Protein AF-A0A833VY28-F1 (afdb_monomer)

Organism: NCBI:txid544730

Secondary structure (DSSP, 8-state):
---THHHHHHHHHHHHHHHHHHH-GGGGGS-HHHHHHHHHTTTT-HHHHHHHHHHHHHHHHHTTTTT-----S--STHHHHHHHHHHSTT----EEE-S--HHHHHHHHHHGGGS-HHHHHHEEEPPGGGHHHHHHHH---TTTSBGGGTSSB----GGG-

Radius of gyration: 19.7 Å; Cα contacts (8 Å, |Δi|>4): 137; chains: 1; bounding box: 45×44×47 Å

Solvent-accessible surface area (backbone atoms only — not comparable to full-atom values): 9558 Å² total; per-residue (Å²): 138,86,58,76,67,61,62,56,49,51,54,52,40,53,53,33,46,58,56,40,38,75,76,39,67,73,50,71,80,55,57,70,69,58,52,40,26,35,20,55,70,42,77,64,33,53,66,63,12,36,53,42,47,55,51,33,54,53,44,56,71,61,27,48,86,72,73,53,72,73,93,53,101,46,101,49,82,65,26,64,54,51,44,39,57,58,70,42,34,83,65,81,72,73,43,82,43,65,82,67,54,73,68,56,59,58,52,42,69,70,55,48,81,80,52,54,69,73,61,51,74,25,53,43,79,44,53,76,93,48,40,45,62,56,50,51,70,77,39,85,52,45,66,76,32,44,47,94,58,71,26,66,23,77,88,71,58,76,96,79,106

Sequence (161 aa):
MGTVDGEAEWGLVAQMRTFVESQDPSAKETDNYTLRRFLRARYLDIEKGSSLFLKYLKWRKHEIPNGSKMNCPKESVLCVYCGFQNYYPERLGKVLLIHVPQIFMKAWKIVSPFLDKNTKEKLVFVEDKKLQEVLLEDIDESDQLPEIYGGKLPLVPIENA

pLDDT: mean 81.97, std 11.65, range [32.69, 95.5]

Mean predicted aligned error: 9.31 Å

Structure (mmCIF, N/CA/C/O backbone):
data_AF-A0A833VY28-F1
#
_entry.id   AF-A0A833VY28-F1
#
loop_
_atom_site.group_PDB
_atom_site.id
_atom_site.type_symbol
_atom_site.label_atom_id
_atom_site.label_alt_id
_atom_site.label_comp_id
_atom_site.label_asym_id
_atom_site.label_entity_id
_atom_site.label_seq_id
_atom_site.pdbx_PDB_ins_code
_atom_site.Cartn_x
_atom_site.Cartn_y
_atom_site.Cartn_z
_atom_site.occupancy
_atom_site.B_iso_or_equiv
_atom_site.auth_seq_id
_atom_site.auth_comp_id
_atom_site.auth_asym_id
_atom_site.auth_atom_id
_atom_site.pdbx_PDB_model_num
ATOM 1 N N . MET A 1 1 ? 20.048 -12.261 10.482 1.00 32.69 1 MET A N 1
ATOM 2 C CA . MET A 1 1 ? 20.116 -13.434 9.585 1.00 32.69 1 MET A CA 1
ATOM 3 C C . MET A 1 1 ? 19.391 -13.049 8.295 1.00 32.69 1 MET A C 1
ATOM 5 O O . MET A 1 1 ? 18.190 -13.238 8.198 1.00 32.69 1 MET A O 1
ATOM 9 N N . GLY A 1 2 ? 20.074 -12.325 7.398 1.00 46.38 2 GLY A N 1
ATOM 10 C CA . GLY A 1 2 ? 19.493 -11.791 6.156 1.00 46.38 2 GLY A CA 1
ATOM 11 C C . GLY A 1 2 ? 19.596 -12.844 5.062 1.00 46.38 2 GLY A C 1
ATOM 12 O O . GLY A 1 2 ? 20.696 -13.306 4.774 1.00 46.38 2 GLY A O 1
ATOM 13 N N . THR A 1 3 ? 18.454 -13.303 4.562 1.00 43.38 3 THR A N 1
ATOM 14 C CA . THR A 1 3 ? 18.336 -14.526 3.770 1.00 43.38 3 THR A CA 1
ATOM 15 C C . THR A 1 3 ? 18.706 -14.288 2.306 1.00 43.38 3 THR A C 1
ATOM 17 O O . THR A 1 3 ? 18.517 -13.200 1.762 1.00 43.38 3 THR A O 1
ATOM 20 N N . VAL A 1 4 ? 19.210 -15.344 1.669 1.00 53.34 4 VAL A N 1
ATOM 21 C CA . VAL A 1 4 ? 19.573 -15.482 0.245 1.00 53.34 4 VAL A CA 1
ATOM 22 C C . VAL A 1 4 ? 18.486 -14.957 -0.721 1.00 53.34 4 VAL A C 1
ATOM 24 O O . VAL A 1 4 ? 18.781 -14.570 -1.850 1.00 53.34 4 VAL A O 1
ATOM 27 N N 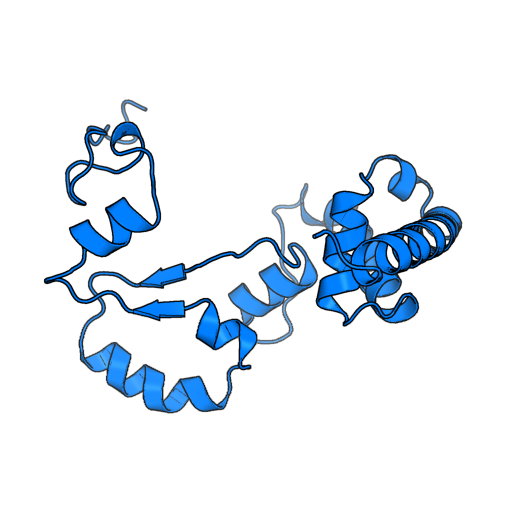. ASP A 1 5 ? 17.240 -14.843 -0.256 1.00 64.19 5 ASP A N 1
ATOM 28 C CA . ASP A 1 5 ? 16.095 -14.308 -1.004 1.00 64.19 5 ASP A CA 1
ATOM 29 C C . ASP A 1 5 ? 16.217 -12.810 -1.328 1.00 64.19 5 ASP A C 1
ATOM 31 O O . ASP A 1 5 ? 15.744 -12.350 -2.368 1.00 64.19 5 ASP A O 1
ATOM 35 N N . GLY A 1 6 ? 16.860 -12.030 -0.451 1.00 68.75 6 GLY A N 1
ATOM 36 C CA . GLY A 1 6 ? 16.993 -10.583 -0.632 1.00 68.75 6 GLY A CA 1
ATOM 37 C C . GLY A 1 6 ? 17.957 -10.209 -1.757 1.00 68.75 6 GLY A C 1
ATOM 38 O O . GLY A 1 6 ? 17.715 -9.243 -2.476 1.00 68.75 6 GLY A O 1
ATOM 39 N N . GLU A 1 7 ? 19.031 -10.977 -1.928 1.00 76.31 7 GLU A N 1
ATOM 40 C CA . GLU A 1 7 ? 20.051 -10.738 -2.954 1.00 76.31 7 GLU A CA 1
ATOM 41 C C . GLU A 1 7 ? 19.541 -11.127 -4.351 1.00 76.31 7 GLU A C 1
ATOM 43 O O . GLU A 1 7 ? 19.703 -10.367 -5.310 1.00 76.31 7 GLU A O 1
ATOM 48 N N . ALA A 1 8 ? 18.807 -12.242 -4.447 1.00 83.69 8 ALA A N 1
ATOM 49 C CA . ALA A 1 8 ? 18.133 -12.663 -5.674 1.00 83.69 8 ALA A CA 1
ATOM 50 C C . ALA A 1 8 ? 17.091 -11.632 -6.155 1.00 83.69 8 ALA A C 1
ATOM 52 O O . ALA A 1 8 ? 16.988 -11.355 -7.352 1.00 83.69 8 ALA A O 1
ATOM 53 N N . GLU A 1 9 ? 16.355 -11.009 -5.227 1.00 88.06 9 GLU A N 1
ATOM 54 C CA . GLU A 1 9 ? 15.358 -9.983 -5.546 1.00 88.06 9 GLU A CA 1
ATOM 55 C C . GLU A 1 9 ? 15.986 -8.750 -6.217 1.00 88.06 9 GLU A C 1
ATOM 57 O O . GLU A 1 9 ? 15.448 -8.223 -7.193 1.00 88.06 9 GLU A O 1
ATOM 62 N N . TRP A 1 10 ? 17.150 -8.302 -5.739 1.00 91.88 10 TRP A N 1
ATOM 63 C CA . TRP A 1 10 ? 17.847 -7.156 -6.328 1.00 91.88 10 TRP A CA 1
ATOM 64 C C . TRP A 1 10 ? 18.351 -7.431 -7.748 1.00 91.88 10 TRP A C 1
ATOM 66 O O . TRP A 1 10 ? 18.342 -6.521 -8.580 1.00 91.88 10 TRP A O 1
ATOM 76 N N . GLY A 1 11 ? 18.700 -8.682 -8.060 1.00 93.25 11 GLY A N 1
ATOM 77 C CA . GLY A 1 11 ? 18.995 -9.106 -9.429 1.00 93.25 11 GLY A CA 1
ATOM 78 C C . GLY A 1 11 ? 17.801 -8.917 -10.373 1.00 93.25 11 GLY A C 1
ATOM 79 O O . GLY A 1 11 ? 17.965 -8.419 -11.488 1.00 93.25 11 GLY A O 1
ATOM 80 N N . LEU A 1 12 ? 16.585 -9.230 -9.914 1.00 93.88 12 LEU A N 1
ATOM 81 C CA . LEU A 1 12 ? 15.353 -9.022 -10.688 1.00 93.88 12 LEU A CA 1
ATOM 82 C C . LEU A 1 12 ? 15.016 -7.533 -10.847 1.00 93.88 12 LEU A C 1
ATOM 84 O O . LEU A 1 12 ? 14.580 -7.111 -11.917 1.00 93.88 12 LEU A O 1
ATOM 88 N N . VAL A 1 13 ? 15.266 -6.717 -9.816 1.00 94.94 13 VAL A N 1
ATOM 89 C CA . VAL A 1 13 ? 15.115 -5.251 -9.891 1.00 94.94 13 VAL A CA 1
ATOM 90 C C . VAL A 1 13 ? 16.033 -4.662 -10.961 1.00 94.94 13 VAL A C 1
ATOM 92 O O . VAL A 1 13 ? 15.589 -3.822 -11.743 1.00 94.94 13 VAL A O 1
ATOM 95 N N . ALA A 1 14 ? 17.287 -5.115 -11.031 1.00 94.50 14 ALA A N 1
ATOM 96 C CA . ALA A 1 14 ? 18.229 -4.669 -12.052 1.00 94.50 14 ALA A CA 1
ATOM 97 C C . ALA A 1 14 ? 17.762 -5.051 -13.468 1.00 94.50 14 ALA A C 1
ATOM 99 O O . ALA A 1 14 ? 17.766 -4.205 -14.360 1.00 94.50 14 ALA A O 1
ATOM 100 N N . GLN A 1 15 ? 17.277 -6.283 -13.659 1.00 94.31 15 GLN A N 1
ATOM 101 C CA . GLN A 1 15 ? 16.726 -6.729 -14.945 1.00 94.31 15 GLN A CA 1
ATOM 102 C C . GLN A 1 15 ? 15.493 -5.915 -15.358 1.00 94.31 15 GLN A C 1
ATOM 104 O O . GLN A 1 15 ? 15.420 -5.427 -16.488 1.00 94.31 15 GLN A O 1
ATOM 109 N N . MET A 1 16 ? 14.550 -5.705 -14.432 1.00 94.94 16 MET A N 1
ATOM 110 C CA . MET A 1 16 ? 13.385 -4.859 -14.683 1.00 94.94 16 MET A CA 1
ATOM 111 C C . MET A 1 16 ? 13.801 -3.433 -15.035 1.00 94.94 16 MET A C 1
ATOM 113 O O . MET A 1 16 ? 13.239 -2.877 -15.973 1.00 94.94 16 MET A O 1
ATOM 117 N N . ARG A 1 17 ? 14.790 -2.850 -14.342 1.00 95.50 17 ARG A N 1
ATOM 118 C CA . ARG A 1 17 ? 15.300 -1.506 -14.647 1.00 95.50 17 ARG A CA 1
ATOM 119 C C . ARG A 1 17 ? 15.755 -1.401 -16.097 1.00 95.50 17 ARG A C 1
ATOM 121 O O . ARG A 1 17 ? 15.285 -0.518 -16.809 1.00 95.50 17 ARG A O 1
ATOM 128 N N . THR A 1 18 ? 16.627 -2.303 -16.539 1.00 95.06 18 THR A N 1
ATOM 129 C CA . THR A 1 18 ? 17.120 -2.299 -17.922 1.00 95.06 18 THR A CA 1
ATOM 130 C C . THR A 1 18 ? 15.966 -2.402 -18.919 1.00 95.06 18 THR A C 1
ATOM 132 O O . THR A 1 18 ? 15.930 -1.671 -19.908 1.00 95.06 18 THR A O 1
ATOM 135 N N . PHE A 1 19 ? 14.980 -3.255 -18.631 1.00 94.81 19 PHE A N 1
ATOM 136 C CA . PHE A 1 19 ? 13.812 -3.425 -19.485 1.00 94.81 19 PHE A CA 1
ATOM 137 C C . PHE A 1 19 ? 12.934 -2.165 -19.553 1.00 94.81 19 PHE A C 1
ATOM 139 O O . PHE A 1 19 ? 12.595 -1.718 -20.649 1.00 94.81 19 PHE A O 1
ATOM 146 N N . VAL A 1 20 ? 12.588 -1.545 -18.418 1.00 95.50 20 VAL A N 1
ATOM 147 C CA . VAL A 1 20 ? 11.721 -0.352 -18.410 1.00 95.50 20 VAL A CA 1
ATOM 148 C C . VAL A 1 20 ? 12.423 0.885 -18.965 1.00 95.50 20 VAL A C 1
ATOM 150 O O . VAL A 1 20 ? 11.780 1.666 -19.659 1.00 95.50 20 VAL A O 1
ATOM 153 N N . GLU A 1 21 ? 13.730 1.043 -18.737 1.00 94.75 21 GLU A N 1
ATOM 154 C CA . GLU A 1 21 ? 14.518 2.152 -19.292 1.00 94.75 21 GLU A CA 1
ATOM 155 C C . GLU A 1 21 ? 14.660 2.066 -20.813 1.00 94.75 21 GLU A C 1
ATOM 157 O O . GLU A 1 21 ? 14.724 3.101 -21.477 1.00 94.75 21 GLU A O 1
ATOM 162 N N . SER A 1 22 ? 14.667 0.850 -21.373 1.00 93.25 22 SER A N 1
ATOM 163 C CA . SER A 1 22 ? 14.650 0.659 -22.827 1.00 93.25 22 SER A CA 1
ATOM 164 C C . SER A 1 22 ? 13.341 1.133 -23.473 1.00 93.25 22 SER A C 1
ATOM 166 O O . SER A 1 22 ? 13.343 1.533 -24.634 1.00 93.25 22 SER A O 1
ATOM 168 N N . GLN A 1 23 ? 12.231 1.117 -22.723 1.00 94.00 23 GLN A N 1
ATOM 169 C CA . GLN A 1 23 ? 10.907 1.504 -23.219 1.00 94.00 23 GLN A CA 1
ATOM 170 C C . GLN A 1 23 ? 10.537 2.956 -22.904 1.00 94.00 23 GLN A C 1
ATOM 172 O O . GLN A 1 23 ? 9.906 3.617 -23.726 1.00 94.00 23 GLN A O 1
ATOM 177 N N . ASP A 1 24 ? 10.900 3.458 -21.722 1.00 91.38 24 ASP A N 1
ATOM 178 C CA . ASP A 1 24 ? 10.692 4.849 -21.321 1.00 91.38 24 ASP A CA 1
ATOM 179 C C . ASP A 1 24 ? 11.937 5.376 -20.583 1.00 91.38 24 ASP A C 1
ATOM 181 O O . ASP A 1 24 ? 12.162 5.027 -19.418 1.00 91.38 24 ASP A O 1
ATOM 185 N N . PRO A 1 25 ? 12.741 6.253 -21.216 1.00 91.31 25 PRO A N 1
ATOM 186 C CA . PRO A 1 25 ? 13.948 6.807 -20.607 1.00 91.31 25 PRO A CA 1
ATOM 187 C C . PRO A 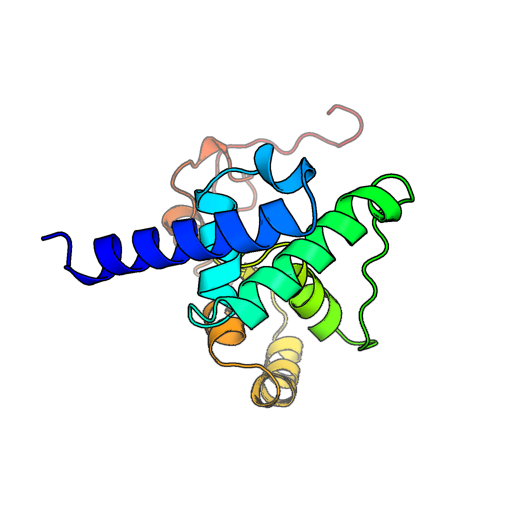1 25 ? 13.709 7.558 -19.291 1.00 91.31 25 PRO A C 1
ATOM 189 O O . PRO A 1 25 ? 14.627 7.639 -18.473 1.00 91.31 25 PRO A O 1
ATOM 192 N N . SER A 1 26 ? 12.496 8.074 -19.038 1.00 89.25 26 SER A N 1
ATOM 193 C CA . SER A 1 26 ? 12.197 8.750 -17.766 1.00 89.25 26 SER A CA 1
ATOM 194 C C . SER A 1 26 ? 12.185 7.788 -16.575 1.00 89.25 26 SER A C 1
ATOM 196 O O . SER A 1 26 ? 12.166 8.229 -15.428 1.00 89.25 26 SER A O 1
ATOM 198 N N . ALA A 1 27 ? 12.197 6.470 -16.806 1.00 89.00 27 ALA A N 1
ATOM 199 C CA . ALA A 1 27 ? 12.344 5.479 -15.744 1.00 89.00 27 ALA A CA 1
ATOM 200 C C . ALA A 1 27 ? 13.652 5.656 -14.946 1.00 89.00 27 ALA A C 1
ATOM 202 O O . ALA A 1 27 ? 13.697 5.290 -13.769 1.00 89.00 27 ALA A O 1
ATOM 203 N N . LYS A 1 28 ? 14.680 6.285 -15.538 1.00 89.81 28 LYS A N 1
ATOM 204 C CA . LYS A 1 28 ? 15.948 6.621 -14.867 1.00 89.81 28 LYS A CA 1
ATOM 205 C C . LYS A 1 28 ? 15.770 7.511 -13.639 1.00 89.81 28 LYS A C 1
ATOM 207 O O . LYS A 1 28 ? 16.529 7.381 -12.687 1.00 89.81 28 LYS A O 1
ATOM 212 N N . GLU A 1 29 ? 14.758 8.375 -13.640 1.00 88.69 29 GLU A N 1
ATOM 213 C CA . GLU A 1 29 ? 14.465 9.275 -12.516 1.00 88.69 29 GLU A CA 1
ATOM 214 C C . GLU A 1 29 ? 13.874 8.538 -11.308 1.00 88.69 29 GLU A C 1
ATOM 216 O O . GLU A 1 29 ? 13.819 9.077 -10.205 1.00 88.69 29 GLU A O 1
ATOM 221 N N . THR A 1 30 ? 13.388 7.310 -11.505 1.00 88.00 30 THR A N 1
ATOM 222 C CA . THR A 1 30 ? 12.728 6.539 -10.452 1.00 88.00 30 THR A CA 1
ATOM 223 C C . THR A 1 30 ? 13.728 5.671 -9.699 1.00 88.00 30 THR A C 1
ATOM 225 O O . THR A 1 30 ? 14.585 5.025 -10.299 1.00 88.00 30 THR A O 1
ATOM 228 N N . ASP A 1 31 ? 13.597 5.603 -8.377 1.00 92.00 31 ASP A N 1
ATOM 229 C CA . ASP A 1 31 ? 14.480 4.832 -7.508 1.00 92.00 31 ASP A CA 1
ATOM 230 C C . ASP A 1 31 ? 14.235 3.307 -7.581 1.00 92.00 31 ASP A C 1
ATOM 232 O O . ASP A 1 31 ? 13.152 2.824 -7.928 1.00 92.00 31 ASP A O 1
ATOM 236 N N . ASN A 1 32 ? 15.256 2.521 -7.216 1.00 92.56 32 ASN A N 1
ATOM 237 C CA . ASN A 1 32 ? 15.186 1.054 -7.223 1.00 92.56 32 ASN A CA 1
ATOM 238 C C . ASN A 1 32 ? 14.172 0.481 -6.223 1.00 92.56 32 ASN A C 1
ATOM 240 O O . ASN A 1 32 ? 13.619 -0.589 -6.475 1.00 92.56 32 ASN A O 1
ATOM 244 N N . TYR A 1 33 ? 13.892 1.165 -5.109 1.00 90.00 33 TYR A N 1
ATOM 245 C CA . TYR A 1 33 ? 12.890 0.700 -4.149 1.00 90.00 33 TYR A CA 1
ATOM 246 C C . TYR A 1 33 ? 11.480 0.844 -4.712 1.00 90.00 33 TYR A C 1
ATOM 248 O O . TYR A 1 33 ? 10.624 0.006 -4.435 1.00 90.00 33 TYR A O 1
ATOM 256 N N . THR A 1 34 ? 11.226 1.861 -5.531 1.00 90.12 34 THR A N 1
ATOM 257 C CA . THR A 1 34 ? 9.978 1.982 -6.278 1.00 90.12 34 THR A CA 1
ATOM 258 C C . THR A 1 34 ? 9.847 0.833 -7.271 1.00 90.12 34 THR A C 1
ATOM 260 O O . THR A 1 34 ? 8.844 0.129 -7.212 1.00 90.12 34 THR A O 1
ATOM 263 N N . LEU A 1 35 ? 10.862 0.544 -8.094 1.00 91.69 35 LEU A N 1
ATOM 264 C CA . LEU A 1 35 ? 10.824 -0.613 -9.009 1.00 91.69 35 LEU A CA 1
ATOM 265 C C . LEU A 1 35 ? 10.565 -1.934 -8.266 1.00 91.69 35 LEU A C 1
ATOM 267 O O . LEU A 1 35 ? 9.720 -2.730 -8.677 1.00 91.69 35 LEU A O 1
ATOM 271 N N . ARG A 1 36 ? 11.213 -2.121 -7.111 1.00 92.69 36 ARG A N 1
ATOM 272 C CA . ARG A 1 36 ? 11.006 -3.275 -6.228 1.00 92.69 36 ARG A CA 1
ATOM 273 C C . ARG A 1 36 ? 9.548 -3.433 -5.781 1.00 92.69 36 ARG A C 1
ATOM 275 O O . ARG A 1 36 ? 9.045 -4.552 -5.748 1.00 92.69 36 ARG A O 1
ATOM 282 N N . ARG A 1 37 ? 8.833 -2.341 -5.483 1.00 90.88 37 ARG A N 1
ATOM 283 C CA . ARG A 1 37 ? 7.398 -2.392 -5.124 1.00 90.88 37 ARG A CA 1
ATOM 284 C C . ARG A 1 37 ? 6.535 -2.899 -6.278 1.00 90.88 37 ARG A C 1
ATOM 286 O O . ARG A 1 37 ? 5.650 -3.720 -6.056 1.00 90.88 37 ARG A O 1
ATOM 293 N N . PHE A 1 38 ? 6.807 -2.444 -7.502 1.00 91.38 38 PHE A N 1
ATOM 294 C CA . PHE A 1 38 ? 6.077 -2.893 -8.693 1.00 91.38 38 PHE A CA 1
ATOM 295 C C . PHE A 1 38 ? 6.342 -4.372 -9.007 1.00 91.38 38 PHE A C 1
ATOM 297 O O . PHE A 1 38 ? 5.405 -5.085 -9.365 1.00 91.38 38 PHE A O 1
ATOM 304 N N . LEU A 1 39 ? 7.576 -4.850 -8.802 1.00 91.38 39 LEU A N 1
ATOM 305 C CA . LEU A 1 39 ? 7.902 -6.277 -8.901 1.00 91.38 39 LEU A CA 1
ATOM 306 C C . LEU A 1 39 ? 7.167 -7.109 -7.852 1.00 91.38 39 LEU A C 1
ATOM 308 O O . LEU A 1 39 ? 6.511 -8.091 -8.195 1.00 91.38 39 LEU A O 1
ATOM 312 N N . ARG A 1 40 ? 7.228 -6.710 -6.577 1.00 89.25 40 ARG A N 1
ATOM 313 C CA . ARG A 1 40 ? 6.557 -7.426 -5.479 1.00 89.25 40 ARG A CA 1
ATOM 314 C C . ARG A 1 40 ? 5.055 -7.551 -5.699 1.00 89.25 40 AR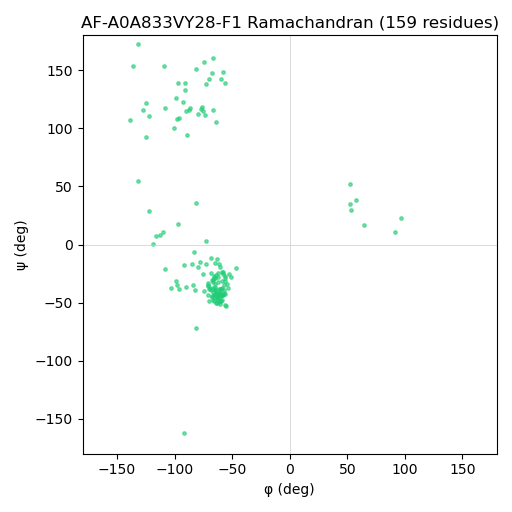G A C 1
ATOM 316 O O . ARG A 1 40 ? 4.516 -8.647 -5.578 1.00 89.25 40 ARG A O 1
ATOM 323 N N . ALA A 1 41 ? 4.407 -6.475 -6.142 1.00 85.44 41 ALA A N 1
ATOM 324 C CA . ALA A 1 41 ? 2.975 -6.473 -6.435 1.00 85.44 41 ALA A CA 1
ATOM 325 C C . ALA A 1 41 ? 2.563 -7.426 -7.572 1.00 85.44 41 ALA A C 1
ATOM 327 O O . ALA A 1 41 ? 1.369 -7.654 -7.786 1.00 85.44 41 ALA A O 1
ATOM 328 N N . ARG A 1 42 ? 3.518 -7.964 -8.338 1.00 89.50 42 ARG A N 1
ATOM 329 C CA . ARG A 1 42 ? 3.290 -8.952 -9.400 1.00 89.50 42 ARG A CA 1
ATOM 330 C C . ARG A 1 42 ? 4.073 -10.241 -9.165 1.00 89.50 42 ARG A C 1
ATOM 332 O O . ARG A 1 42 ? 4.379 -10.941 -10.120 1.00 89.50 42 ARG A O 1
ATOM 339 N N . TYR A 1 43 ? 4.338 -10.578 -7.901 1.00 87.75 43 TYR A N 1
ATOM 340 C CA . TYR A 1 43 ? 4.998 -11.826 -7.503 1.00 87.75 43 TYR A CA 1
ATOM 341 C C . TYR A 1 43 ? 6.383 -12.004 -8.142 1.00 87.75 43 TYR A C 1
ATOM 343 O O . TYR A 1 43 ? 6.757 -13.108 -8.523 1.00 87.75 43 TYR A O 1
ATOM 351 N N . LEU A 1 44 ? 7.133 -10.902 -8.260 1.00 88.56 44 LEU A N 1
ATOM 352 C CA . LEU A 1 44 ? 8.478 -10.846 -8.845 1.00 88.56 44 LEU A CA 1
ATOM 353 C C . LEU A 1 44 ? 8.539 -11.194 -10.348 1.00 88.56 44 LEU A C 1
ATOM 355 O O . LEU A 1 44 ? 9.616 -11.427 -10.890 1.00 88.56 44 LEU A O 1
ATOM 359 N N . ASP A 1 45 ? 7.396 -11.165 -11.039 1.00 91.75 45 ASP A N 1
ATOM 360 C CA . ASP A 1 45 ? 7.299 -11.310 -12.492 1.00 91.75 45 ASP A CA 1
ATOM 361 C C . ASP A 1 45 ? 7.754 -10.014 -13.188 1.00 91.75 45 ASP A C 1
ATOM 363 O O . ASP A 1 45 ? 7.132 -8.954 -13.041 1.00 91.75 45 ASP A O 1
ATOM 367 N N . ILE A 1 46 ? 8.856 -10.100 -13.940 1.00 92.94 46 ILE A N 1
ATOM 368 C CA . ILE A 1 46 ? 9.487 -8.948 -14.597 1.00 92.94 46 ILE A CA 1
ATOM 369 C C . ILE A 1 46 ? 8.563 -8.332 -15.646 1.00 92.94 46 ILE A C 1
ATOM 371 O O . ILE A 1 46 ? 8.452 -7.108 -15.705 1.00 92.94 46 ILE A O 1
ATOM 375 N N . GLU A 1 47 ? 7.880 -9.135 -16.462 1.00 92.88 47 GLU A N 1
ATOM 376 C CA . GLU A 1 47 ? 7.049 -8.620 -17.553 1.00 92.88 47 GLU A CA 1
ATOM 377 C C . GLU A 1 47 ? 5.809 -7.915 -17.007 1.00 92.88 47 GLU A C 1
ATOM 379 O O . GLU A 1 47 ? 5.513 -6.771 -17.373 1.00 92.88 47 GLU A O 1
ATOM 384 N N . LYS A 1 48 ? 5.105 -8.564 -16.072 1.00 91.81 48 LYS A N 1
ATOM 385 C CA . LYS A 1 48 ? 3.919 -7.984 -15.435 1.00 91.81 48 LYS A CA 1
ATOM 386 C C . LYS A 1 48 ? 4.278 -6.756 -14.603 1.00 91.81 48 LYS A C 1
ATOM 388 O O . LYS A 1 48 ? 3.553 -5.760 -14.661 1.00 91.81 48 LYS A O 1
ATOM 393 N N . GLY A 1 49 ? 5.378 -6.810 -13.848 1.00 92.06 49 GLY A N 1
ATOM 394 C CA . GLY A 1 49 ? 5.880 -5.690 -13.049 1.00 92.06 49 GLY A CA 1
ATOM 395 C C . GLY A 1 49 ? 6.274 -4.496 -13.919 1.00 92.06 49 GLY A C 1
ATOM 396 O O . GLY A 1 49 ? 5.846 -3.370 -13.658 1.00 92.06 49 GLY A O 1
ATOM 397 N N . SER A 1 50 ? 7.001 -4.747 -15.010 1.00 93.94 50 SER A N 1
ATOM 398 C CA . SER A 1 50 ? 7.417 -3.718 -15.969 1.00 93.94 50 SER A CA 1
ATOM 399 C C . SER A 1 50 ? 6.235 -3.084 -16.689 1.00 93.94 50 SER A C 1
ATOM 401 O O . SER A 1 50 ? 6.146 -1.862 -16.770 1.00 93.94 50 SER A O 1
ATOM 403 N N . SER A 1 51 ? 5.289 -3.895 -17.164 1.00 93.62 51 SER A N 1
ATOM 404 C CA . SER A 1 51 ? 4.062 -3.410 -17.802 1.00 93.62 51 SER A CA 1
ATOM 405 C C . SER A 1 51 ? 3.249 -2.520 -16.856 1.00 93.62 51 SER A C 1
ATOM 407 O O . SER A 1 51 ? 2.812 -1.428 -17.234 1.00 93.62 51 SER A O 1
ATOM 409 N N . LEU A 1 52 ? 3.114 -2.932 -15.589 1.00 91.38 52 LEU A N 1
ATOM 410 C CA . LEU A 1 52 ? 2.449 -2.133 -14.563 1.00 91.38 52 LEU A CA 1
ATOM 411 C C . LEU A 1 52 ? 3.173 -0.804 -14.313 1.00 91.38 52 LEU A C 1
ATOM 413 O O . LEU A 1 52 ? 2.529 0.242 -14.237 1.00 91.38 52 LEU A O 1
ATOM 417 N N . PHE A 1 53 ? 4.503 -0.833 -14.223 1.00 93.44 53 PHE A N 1
ATOM 418 C CA . PHE A 1 53 ? 5.315 0.358 -13.994 1.00 93.44 53 PHE A CA 1
ATOM 419 C C . PHE A 1 53 ? 5.252 1.349 -15.162 1.00 93.44 53 PHE A C 1
ATOM 421 O O . PHE A 1 53 ? 5.061 2.545 -14.953 1.00 93.44 53 PHE A O 1
ATOM 428 N N . LEU A 1 54 ? 5.324 0.866 -16.402 1.00 92.19 54 LEU A N 1
ATOM 429 C CA . LEU A 1 54 ? 5.188 1.705 -17.594 1.00 92.19 54 LEU A CA 1
ATOM 430 C C . LEU A 1 54 ? 3.787 2.320 -17.695 1.00 92.19 54 LEU A C 1
ATOM 432 O O . LEU A 1 54 ? 3.643 3.489 -18.057 1.00 92.19 54 LEU A O 1
ATOM 436 N N . LYS A 1 55 ? 2.741 1.568 -17.326 1.00 90.38 55 LYS A N 1
ATOM 437 C CA . LYS A 1 55 ? 1.382 2.112 -17.203 1.00 90.38 55 LYS A CA 1
ATOM 438 C C . LYS A 1 55 ? 1.317 3.220 -16.147 1.00 90.38 55 LYS A C 1
ATOM 440 O O . LYS A 1 55 ? 0.707 4.257 -16.403 1.00 90.38 55 LYS A O 1
ATOM 445 N N . TYR A 1 56 ? 1.964 3.024 -14.999 1.00 89.19 56 TYR A N 1
ATOM 446 C CA . TYR A 1 56 ? 2.082 4.044 -13.958 1.00 89.19 56 TYR A CA 1
ATOM 447 C C . TYR A 1 56 ? 2.811 5.301 -14.454 1.00 89.19 56 TYR A C 1
ATOM 449 O O . TYR A 1 56 ? 2.306 6.398 -14.235 1.00 89.19 56 TYR A O 1
ATOM 457 N N . LEU A 1 57 ? 3.934 5.177 -15.173 1.00 90.06 57 LEU A N 1
ATOM 458 C CA . LEU A 1 57 ? 4.654 6.334 -15.724 1.00 90.06 57 LEU A CA 1
ATOM 459 C C . LEU A 1 57 ? 3.795 7.139 -16.705 1.00 90.06 57 LEU A C 1
ATOM 461 O O . LEU A 1 57 ? 3.757 8.368 -16.626 1.00 90.06 57 LEU A O 1
ATOM 465 N N . LYS A 1 58 ? 3.060 6.459 -17.592 1.00 88.38 58 LYS A N 1
ATOM 466 C CA . LYS A 1 58 ? 2.123 7.107 -18.523 1.00 88.38 58 LYS A CA 1
ATOM 467 C C . LYS A 1 58 ? 1.023 7.863 -17.778 1.00 88.38 58 LYS A C 1
ATOM 469 O O . LYS A 1 58 ? 0.792 9.037 -18.056 1.00 88.38 58 LYS A O 1
ATOM 474 N N . TRP A 1 59 ? 0.391 7.212 -16.800 1.00 84.88 59 TRP A N 1
ATOM 475 C CA . TRP A 1 59 ? -0.624 7.835 -15.948 1.00 84.88 59 TRP A CA 1
ATOM 476 C C . TRP A 1 59 ? -0.063 9.040 -15.183 1.00 84.88 59 TRP A C 1
ATOM 478 O O . TRP A 1 59 ? -0.671 10.106 -15.178 1.00 84.88 59 TRP A O 1
ATOM 488 N N . ARG A 1 60 ? 1.143 8.918 -14.620 1.00 84.88 60 ARG A N 1
ATOM 489 C CA . ARG A 1 60 ? 1.815 9.993 -13.883 1.00 84.88 60 ARG A CA 1
ATOM 490 C C . ARG A 1 60 ? 2.043 11.232 -14.748 1.00 84.88 60 ARG A C 1
ATOM 492 O O . ARG A 1 60 ? 1.811 12.341 -14.283 1.00 84.88 60 ARG A O 1
ATOM 499 N N . LYS A 1 61 ? 2.491 11.045 -15.993 1.00 84.44 61 LYS A N 1
ATOM 500 C CA . LYS A 1 61 ? 2.769 12.144 -16.930 1.00 84.44 61 LYS A CA 1
ATOM 501 C C . LYS A 1 61 ? 1.494 12.835 -17.419 1.00 84.44 61 LYS A C 1
ATOM 503 O O . LYS A 1 61 ? 1.505 14.046 -17.601 1.00 84.44 61 LYS A O 1
ATOM 508 N N . HIS A 1 62 ? 0.422 12.079 -17.660 1.00 79.00 62 HIS A N 1
ATOM 509 C CA . HIS A 1 62 ? -0.754 12.597 -18.364 1.00 79.00 62 HIS A CA 1
ATOM 510 C C . HIS A 1 62 ? -1.949 12.919 -17.457 1.00 79.00 62 HIS A C 1
ATOM 512 O O . HIS A 1 62 ? -2.642 13.903 -17.685 1.00 79.00 62 HIS A O 1
ATOM 518 N N . GLU A 1 63 ? -2.200 12.117 -16.423 1.00 72.75 63 GLU A N 1
ATOM 519 C CA . GLU A 1 63 ? -3.432 12.203 -15.630 1.00 72.75 63 GLU A CA 1
ATOM 520 C C . GLU A 1 63 ? -3.249 13.012 -14.346 1.00 72.75 63 GLU A C 1
ATOM 522 O O . GLU A 1 63 ? -4.165 13.733 -13.957 1.00 72.75 63 GLU A O 1
ATOM 527 N N . ILE A 1 64 ? -2.079 12.955 -13.694 1.00 73.69 64 ILE A N 1
ATOM 528 C CA . ILE A 1 64 ? -1.841 13.716 -12.452 1.00 73.69 64 ILE A CA 1
ATOM 529 C C . ILE A 1 64 ? -2.005 15.229 -12.661 1.00 73.69 64 ILE A C 1
ATOM 531 O O . ILE A 1 64 ? -2.756 15.829 -11.888 1.00 73.69 64 ILE A O 1
ATOM 535 N N . PRO A 1 65 ? -1.406 15.854 -13.701 1.00 76.69 65 PRO A N 1
ATOM 536 C CA . PRO A 1 65 ? -1.587 17.287 -13.949 1.00 76.69 65 PRO A CA 1
ATOM 537 C C . PRO A 1 65 ? -3.042 17.672 -14.255 1.00 76.69 65 PRO A C 1
ATOM 539 O O . PRO A 1 65 ? -3.446 18.801 -14.005 1.00 76.69 65 PRO A O 1
ATOM 542 N N . ASN A 1 66 ? -3.838 16.722 -14.756 1.00 70.88 66 ASN A N 1
ATOM 543 C CA . ASN A 1 66 ? -5.220 16.918 -15.196 1.00 70.88 66 ASN A CA 1
ATOM 544 C C . ASN A 1 66 ? -6.264 16.524 -14.131 1.00 70.88 66 ASN A C 1
ATOM 546 O O . ASN A 1 66 ? -7.435 16.314 -14.453 1.00 70.88 66 ASN A O 1
ATOM 550 N N . GLY A 1 67 ? -5.858 16.412 -12.861 1.00 67.00 67 GLY A N 1
ATOM 551 C CA . GLY A 1 67 ? -6.761 16.098 -11.747 1.00 67.00 67 GLY A CA 1
ATOM 552 C C . GLY A 1 67 ? -6.816 14.619 -11.350 1.00 67.00 67 GLY A C 1
ATOM 553 O O . GLY A 1 67 ? -7.788 14.194 -10.736 1.00 67.00 67 GLY A O 1
ATOM 554 N N . SER A 1 68 ? -5.781 13.835 -11.671 1.00 63.78 68 SER A N 1
ATOM 555 C CA . SER A 1 68 ? -5.567 12.455 -11.198 1.00 63.78 68 SER A CA 1
ATOM 556 C C . SER A 1 68 ? -6.762 11.520 -11.411 1.00 63.78 68 SER A C 1
ATOM 558 O O . SER A 1 68 ? -7.207 10.831 -10.490 1.00 63.78 68 SER A O 1
ATOM 560 N N . LYS A 1 69 ? -7.288 11.449 -12.639 1.00 65.38 69 LYS A N 1
ATOM 561 C CA . LYS A 1 69 ? -8.356 10.494 -12.951 1.00 65.38 69 LYS A CA 1
ATOM 562 C C . LYS A 1 69 ? -7.822 9.070 -12.855 1.00 65.38 69 LYS A C 1
ATOM 564 O O . LYS A 1 69 ? -6.937 8.643 -13.598 1.00 65.38 69 LYS A O 1
ATOM 569 N N . MET A 1 70 ? -8.368 8.313 -11.914 1.00 61.16 70 MET A N 1
ATOM 570 C CA . MET A 1 70 ? -8.022 6.913 -11.748 1.00 61.16 70 MET A CA 1
ATOM 571 C C . MET A 1 70 ? -8.951 6.078 -12.627 1.00 61.16 70 MET A C 1
ATOM 573 O O . MET A 1 70 ? -10.064 5.753 -12.226 1.00 61.16 70 MET A O 1
ATOM 577 N N . ASN A 1 71 ? -8.509 5.750 -13.847 1.00 57.28 71 ASN A N 1
ATOM 578 C CA . ASN A 1 71 ? -9.279 4.874 -14.733 1.00 57.28 71 ASN A CA 1
ATOM 579 C C . ASN A 1 71 ? -9.397 3.488 -14.100 1.00 57.28 71 ASN A C 1
ATOM 581 O O . ASN A 1 71 ? -8.440 2.708 -14.044 1.00 57.28 71 ASN A O 1
ATOM 585 N N . CYS A 1 72 ? -10.589 3.218 -13.592 1.00 57.59 72 CYS A N 1
ATOM 586 C CA . CYS A 1 72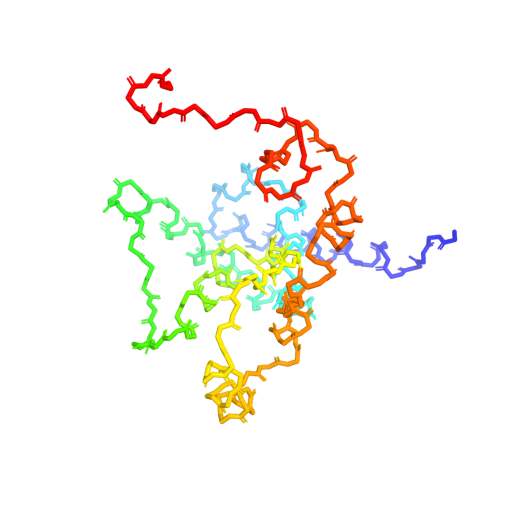 ? -10.899 2.072 -12.780 1.00 57.59 72 CYS A CA 1
ATOM 587 C C . CYS A 1 72 ? -12.102 1.357 -13.397 1.00 57.59 72 CYS A C 1
ATOM 589 O O . CYS A 1 72 ? -13.188 1.926 -13.447 1.00 57.59 72 CYS A O 1
ATOM 591 N N . PRO A 1 73 ? -11.936 0.115 -13.880 1.00 55.44 73 PRO A N 1
ATOM 592 C CA . PRO A 1 73 ? -12.980 -0.580 -14.632 1.00 55.44 73 PRO A CA 1
ATOM 593 C C . PRO A 1 73 ? -14.166 -1.048 -13.771 1.00 55.44 73 PRO A C 1
ATOM 595 O O . PRO A 1 73 ? -15.038 -1.746 -14.275 1.00 55.44 73 PRO A O 1
ATOM 598 N N . LYS A 1 74 ? -14.187 -0.738 -12.467 1.00 55.44 74 LYS A N 1
ATOM 599 C CA . LYS A 1 74 ? -15.194 -1.218 -11.515 1.00 55.44 74 LYS A CA 1
ATOM 600 C C . LYS A 1 74 ? -15.844 -0.024 -10.819 1.00 55.44 74 LYS A C 1
ATOM 602 O O . LYS A 1 74 ? -15.154 0.703 -10.121 1.00 55.44 74 LYS A O 1
ATOM 607 N N . GLU A 1 75 ? -17.160 0.125 -10.913 1.00 55.31 75 GLU A N 1
ATOM 608 C CA . GLU A 1 75 ? -17.931 1.204 -10.261 1.00 55.31 75 GLU A CA 1
ATOM 609 C C . GLU A 1 75 ? -18.248 0.917 -8.774 1.00 55.31 75 GLU A C 1
ATOM 611 O O . GLU A 1 75 ? -19.328 1.214 -8.278 1.00 55.31 75 GLU A O 1
ATOM 616 N N . SER A 1 76 ? -17.340 0.275 -8.034 1.00 59.06 76 SER A N 1
ATOM 617 C CA . SER A 1 76 ? -17.601 -0.178 -6.653 1.00 59.06 76 SER A CA 1
ATOM 618 C C . SER A 1 76 ? -16.481 0.213 -5.690 1.00 59.06 76 SER A C 1
ATOM 620 O O . SER A 1 76 ? -15.427 0.661 -6.119 1.00 59.06 76 SER A O 1
ATOM 622 N N . VAL A 1 77 ? -16.663 0.002 -4.380 1.00 59.88 77 VAL A N 1
ATOM 623 C CA . VAL A 1 77 ? -15.651 0.246 -3.319 1.00 59.88 77 VAL A CA 1
ATOM 624 C C . VAL A 1 77 ? -14.295 -0.411 -3.630 1.00 59.88 77 VAL A C 1
ATOM 626 O O . VAL A 1 77 ? -13.237 0.104 -3.267 1.00 59.88 77 VAL A O 1
ATOM 629 N N . LEU A 1 78 ? -14.309 -1.507 -4.395 1.00 64.19 78 LEU A N 1
ATOM 630 C CA . LEU A 1 78 ? -13.109 -2.181 -4.888 1.00 64.19 78 LEU A CA 1
ATOM 631 C C . LEU A 1 78 ? -12.248 -1.289 -5.798 1.00 64.19 78 LEU A C 1
ATOM 633 O O . LEU A 1 78 ? -11.077 -1.576 -6.020 1.00 64.19 78 LEU A O 1
ATOM 637 N N . CYS A 1 79 ? -12.810 -0.202 -6.313 1.00 66.56 79 CYS A N 1
ATOM 638 C CA . CYS A 1 79 ? -12.150 0.725 -7.205 1.00 66.56 79 CYS A CA 1
ATOM 639 C C . CYS A 1 79 ? -11.018 1.502 -6.545 1.00 66.56 79 CYS A C 1
ATOM 641 O O . CYS A 1 79 ? -9.924 1.600 -7.102 1.00 66.56 79 CYS A O 1
ATOM 643 N N . VAL A 1 80 ? -11.269 1.995 -5.332 1.00 66.69 80 VAL A N 1
ATOM 644 C CA . VAL A 1 80 ? -10.268 2.696 -4.526 1.00 66.69 80 VAL A CA 1
ATOM 645 C C . VAL A 1 80 ? -9.084 1.762 -4.284 1.00 66.69 80 VAL A C 1
ATOM 647 O O . VAL A 1 80 ? -7.941 2.110 -4.577 1.00 66.69 80 VAL A O 1
ATOM 650 N N . TYR A 1 81 ? -9.366 0.522 -3.878 1.00 68.31 81 TYR A N 1
ATOM 651 C CA . TYR A 1 81 ? -8.342 -0.502 -3.701 1.00 68.31 81 TYR A CA 1
ATOM 652 C C . TYR A 1 81 ? -7.594 -0.828 -5.005 1.00 68.31 81 TYR A C 1
ATOM 654 O O . TYR A 1 81 ? -6.366 -0.803 -5.027 1.00 68.31 81 TYR A O 1
ATOM 662 N N . CYS A 1 82 ? -8.299 -1.081 -6.114 1.00 64.75 82 CYS A N 1
ATOM 663 C CA . CYS A 1 82 ? -7.680 -1.366 -7.412 1.00 64.75 82 CYS A CA 1
ATOM 664 C C . CYS A 1 82 ? -6.780 -0.227 -7.890 1.00 64.75 82 CYS A C 1
ATOM 666 O O . CYS A 1 82 ? -5.735 -0.471 -8.490 1.00 64.75 82 CYS A O 1
ATOM 668 N N . GLY A 1 83 ? -7.175 1.014 -7.643 1.00 69.75 83 GLY A N 1
ATOM 669 C CA . GLY A 1 83 ? -6.368 2.161 -7.992 1.00 69.75 83 GLY A CA 1
ATOM 670 C C . GLY A 1 83 ? -5.091 2.262 -7.165 1.00 69.75 83 GLY A C 1
ATOM 671 O O . GLY A 1 83 ? -4.009 2.384 -7.741 1.00 69.75 83 GLY A O 1
ATOM 672 N N . PHE A 1 84 ? -5.176 2.069 -5.845 1.00 71.56 84 PHE A N 1
ATOM 673 C CA . PHE A 1 84 ? -3.979 1.952 -5.010 1.00 71.56 84 PHE A CA 1
ATOM 674 C C . PHE A 1 84 ? -3.083 0.790 -5.455 1.00 71.56 84 PHE A C 1
ATOM 676 O O . PHE A 1 84 ? -1.885 0.976 -5.603 1.00 71.56 84 PHE A O 1
ATOM 683 N N . GLN A 1 85 ? -3.633 -0.380 -5.774 1.00 71.31 85 GLN A N 1
ATOM 684 C CA . GLN A 1 85 ? -2.834 -1.523 -6.237 1.00 71.31 85 GLN A CA 1
ATOM 685 C C . GLN A 1 85 ? -2.156 -1.305 -7.597 1.00 71.31 85 GLN A C 1
ATOM 687 O O . GLN A 1 85 ? -1.118 -1.907 -7.871 1.00 71.31 85 GLN A O 1
ATOM 692 N N . ASN A 1 86 ? -2.743 -0.484 -8.470 1.00 73.25 86 ASN A N 1
ATOM 693 C CA . ASN A 1 86 ? -2.214 -0.260 -9.814 1.00 73.25 86 ASN A CA 1
ATOM 694 C C . ASN A 1 86 ? -1.218 0.899 -9.889 1.00 73.25 86 ASN A C 1
ATOM 696 O O . ASN A 1 86 ? -0.258 0.809 -10.652 1.00 73.25 86 ASN A O 1
ATOM 700 N N . TYR A 1 87 ? -1.443 1.968 -9.123 1.00 78.12 87 TYR A N 1
ATOM 701 C CA . TYR A 1 87 ? -0.624 3.184 -9.181 1.00 78.12 87 TYR A CA 1
ATOM 702 C C . TYR A 1 87 ? 0.265 3.371 -7.945 1.00 78.12 87 TYR A C 1
ATOM 704 O O . TYR A 1 87 ? 1.292 4.037 -8.026 1.00 78.12 87 TYR A O 1
ATOM 712 N N . TYR A 1 88 ? -0.075 2.731 -6.824 1.00 77.31 88 TYR A N 1
ATOM 713 C CA . TYR A 1 88 ? 0.652 2.801 -5.553 1.00 77.31 88 TYR A CA 1
ATOM 714 C C . TYR A 1 88 ? 0.896 1.399 -4.950 1.00 77.31 88 TYR A C 1
ATOM 716 O O . TYR A 1 88 ? 0.525 1.143 -3.797 1.00 77.31 88 TYR A O 1
ATOM 724 N N . PRO A 1 89 ? 1.509 0.465 -5.708 1.00 78.50 89 PRO A N 1
ATOM 725 C CA . PRO A 1 89 ? 1.727 -0.901 -5.240 1.00 78.50 89 PRO A CA 1
ATOM 726 C C . PRO A 1 89 ? 2.574 -0.930 -3.964 1.00 78.50 89 PRO A C 1
ATOM 728 O O . PRO A 1 89 ? 3.514 -0.146 -3.813 1.00 78.50 89 PRO A O 1
ATOM 731 N N . GLU A 1 90 ? 2.240 -1.844 -3.047 1.00 77.94 90 GLU A N 1
ATOM 732 C CA . GLU A 1 90 ? 2.969 -2.055 -1.783 1.00 77.94 90 GLU A CA 1
ATOM 733 C C . GLU A 1 90 ? 3.167 -0.777 -0.939 1.00 77.94 90 GLU A C 1
ATOM 735 O O . GLU A 1 90 ? 4.168 -0.615 -0.241 1.00 77.94 90 GLU A O 1
ATOM 740 N N . ARG A 1 91 ? 2.235 0.183 -1.031 1.00 76.06 91 ARG A N 1
ATOM 741 C CA . ARG A 1 91 ? 2.241 1.414 -0.215 1.00 76.06 91 ARG A CA 1
ATOM 742 C C . ARG A 1 91 ? 1.301 1.336 0.980 1.00 76.06 91 ARG A C 1
ATOM 744 O O . ARG A 1 91 ? 1.577 1.940 2.008 1.00 76.06 91 ARG A O 1
ATOM 751 N N . LEU A 1 92 ? 0.200 0.601 0.840 1.00 79.12 92 LEU A N 1
ATOM 752 C CA . LEU A 1 92 ? -0.780 0.443 1.907 1.00 79.12 92 LEU A CA 1
ATOM 753 C C . LEU A 1 92 ? -0.294 -0.604 2.916 1.00 79.12 92 LEU A C 1
ATOM 755 O O . LEU A 1 92 ? -0.218 -1.785 2.558 1.00 79.12 92 LEU A O 1
ATOM 759 N N . GLY A 1 93 ? 0.025 -0.157 4.133 1.00 78.94 93 GLY A N 1
ATOM 760 C CA . GLY A 1 93 ? 0.414 -1.004 5.265 1.00 78.94 93 GLY A CA 1
ATOM 761 C C . GLY A 1 93 ? -0.801 -1.602 5.975 1.00 78.94 93 GLY A C 1
ATOM 762 O O . GLY A 1 93 ? -1.081 -2.785 5.813 1.00 78.94 93 GLY A O 1
ATOM 763 N N . LYS A 1 94 ? -1.552 -0.768 6.701 1.00 83.31 94 LYS A N 1
ATOM 764 C CA . LYS A 1 94 ? -2.801 -1.126 7.392 1.00 83.31 94 LYS A CA 1
ATOM 765 C C . LYS A 1 94 ? -3.863 -0.044 7.170 1.00 83.31 94 LYS A C 1
ATOM 767 O O . LYS A 1 94 ? -3.535 1.117 6.940 1.00 83.31 94 LYS A O 1
ATOM 772 N N . VAL A 1 95 ? -5.130 -0.432 7.237 1.00 86.88 95 VAL A N 1
ATOM 773 C CA . VAL A 1 95 ? -6.309 0.440 7.247 1.00 86.88 95 VAL A CA 1
ATOM 774 C C . VAL A 1 95 ? -7.071 0.137 8.525 1.00 86.88 95 VAL A C 1
ATOM 776 O O . VAL A 1 95 ? -7.647 -0.943 8.659 1.00 86.88 95 VAL A O 1
ATOM 779 N N . LEU A 1 96 ? -7.071 1.091 9.449 1.00 89.56 96 LEU A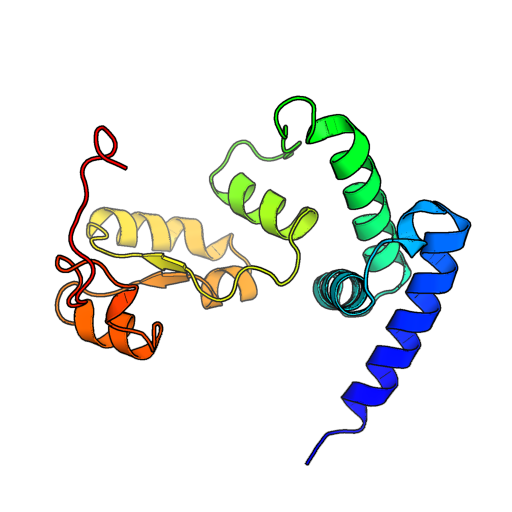 N 1
ATOM 780 C CA . LEU A 1 96 ? -7.793 0.987 10.709 1.00 89.56 96 LEU A CA 1
ATOM 781 C C . LEU A 1 96 ? -9.199 1.562 10.520 1.00 89.56 96 LEU A C 1
ATOM 783 O O . LEU A 1 96 ? -9.371 2.744 10.226 1.00 89.56 96 LEU A O 1
ATOM 787 N N . LEU A 1 97 ? -10.209 0.707 10.641 1.00 90.12 97 LEU A N 1
ATOM 788 C CA . LEU A 1 97 ? -11.616 1.077 10.550 1.00 90.12 97 LEU A CA 1
ATOM 789 C C . LEU A 1 97 ? -12.160 1.246 11.971 1.00 90.12 97 LEU A C 1
ATOM 791 O O . LEU A 1 97 ? -12.332 0.263 12.694 1.00 90.12 97 LEU A O 1
ATOM 795 N N . ILE A 1 98 ? -12.410 2.498 12.350 1.00 91.12 98 ILE A N 1
ATOM 796 C CA . ILE A 1 98 ? -12.819 2.923 13.695 1.00 91.12 98 ILE A CA 1
ATOM 797 C C . ILE A 1 98 ? -14.285 3.374 13.688 1.00 91.12 98 ILE A C 1
ATOM 799 O O . ILE A 1 98 ? -14.789 3.796 12.646 1.00 91.12 98 ILE A O 1
ATOM 803 N N . HIS A 1 99 ? -14.980 3.273 14.825 1.00 89.44 99 HIS A N 1
ATOM 804 C CA . HIS A 1 99 ? -16.396 3.659 14.962 1.00 89.44 99 HIS A CA 1
ATOM 805 C C . HIS A 1 99 ? -17.322 3.021 13.915 1.00 89.44 99 HIS A C 1
ATOM 807 O O . HIS A 1 99 ? -18.293 3.616 13.440 1.00 89.44 99 HIS A O 1
ATOM 813 N N . VAL A 1 100 ? -17.012 1.782 13.530 1.00 87.19 100 VAL A N 1
ATOM 814 C CA . VAL A 1 100 ? -17.755 1.064 12.498 1.00 87.19 100 VAL A CA 1
ATOM 815 C C . VAL A 1 100 ? -19.080 0.565 13.079 1.00 87.19 100 VAL A C 1
ATOM 817 O O . VAL A 1 100 ? -19.080 -0.274 13.985 1.00 87.19 100 VAL A O 1
ATOM 820 N N . PRO A 1 101 ? -20.238 1.006 12.556 1.00 88.62 101 PRO A N 1
ATOM 821 C CA . PRO A 1 101 ? -21.522 0.572 13.083 1.00 88.62 101 PRO A CA 1
ATOM 822 C C . PRO A 1 101 ? -21.752 -0.919 12.803 1.00 88.62 101 PRO A C 1
ATOM 824 O O . PRO A 1 101 ? -21.383 -1.448 11.755 1.00 88.62 101 PRO A O 1
ATOM 827 N N . GLN A 1 102 ? -22.452 -1.610 13.704 1.00 84.06 102 GLN A N 1
ATOM 828 C CA . GLN A 1 102 ? -22.677 -3.065 13.624 1.00 84.06 102 GLN A CA 1
ATOM 829 C C . GLN A 1 102 ? -23.342 -3.528 12.313 1.00 84.06 102 GLN A C 1
ATOM 831 O O . GLN A 1 102 ? -23.119 -4.649 11.850 1.00 84.06 102 GLN A O 1
ATOM 836 N N . ILE A 1 103 ? -24.148 -2.670 11.679 1.00 88.94 103 ILE A N 1
ATOM 837 C CA . ILE A 1 103 ? -24.749 -2.961 10.372 1.00 88.94 103 ILE A CA 1
ATOM 838 C C . ILE A 1 103 ? -23.698 -3.092 9.260 1.00 88.94 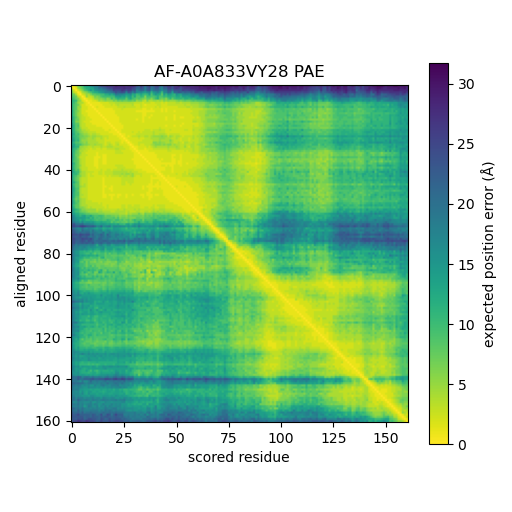103 ILE A C 1
ATOM 840 O O . ILE A 1 103 ? -23.836 -3.952 8.390 1.00 88.94 103 ILE A O 1
ATOM 844 N N . PHE A 1 104 ? -22.609 -2.323 9.330 1.00 88.12 104 PHE A N 1
ATOM 845 C CA . PHE A 1 104 ? -21.498 -2.429 8.391 1.00 88.12 104 PHE A CA 1
ATOM 846 C C . PHE A 1 104 ? -20.827 -3.798 8.500 1.00 88.12 104 PHE A C 1
ATOM 848 O O . PHE A 1 104 ? -20.562 -4.426 7.482 1.00 88.12 104 PHE A O 1
ATOM 855 N N . MET A 1 105 ? -20.635 -4.327 9.713 1.00 87.94 105 MET A N 1
ATOM 856 C CA . MET A 1 105 ? -20.047 -5.660 9.905 1.00 87.94 105 MET A CA 1
ATOM 857 C C . MET A 1 105 ? -20.899 -6.775 9.289 1.00 87.94 105 MET A C 1
ATOM 859 O O . MET A 1 105 ? -20.365 -7.764 8.783 1.00 87.94 105 MET A O 1
ATOM 863 N N . LYS A 1 106 ? -22.228 -6.616 9.277 1.00 89.25 106 LYS A N 1
ATOM 864 C CA . LYS A 1 106 ? -23.126 -7.541 8.570 1.00 89.25 106 LYS A CA 1
ATOM 865 C C . LYS A 1 106 ? -22.924 -7.458 7.057 1.00 89.25 106 LYS A C 1
ATOM 867 O O . LYS A 1 106 ? -22.751 -8.494 6.420 1.00 89.25 106 LYS A O 1
ATOM 872 N N . ALA A 1 107 ? -22.881 -6.250 6.496 1.00 88.38 107 ALA A N 1
ATOM 873 C CA . ALA A 1 107 ? -22.593 -6.047 5.076 1.00 88.38 107 ALA A CA 1
ATOM 874 C C . ALA A 1 107 ? -21.194 -6.569 4.691 1.00 88.38 107 ALA A C 1
ATOM 876 O O . ALA A 1 107 ? -21.026 -7.216 3.659 1.00 88.38 107 ALA A O 1
ATOM 877 N N . TRP A 1 108 ? -20.200 -6.385 5.561 1.00 86.88 108 TRP A N 1
ATOM 878 C CA . TRP A 1 108 ? -18.835 -6.861 5.365 1.00 86.88 108 TRP A CA 1
ATOM 879 C C . TRP A 1 108 ? -18.752 -8.381 5.217 1.00 86.88 108 TRP A C 1
ATOM 881 O O . TRP A 1 108 ? -18.025 -8.880 4.364 1.00 86.88 108 TRP A O 1
ATOM 891 N N . LYS A 1 109 ? -19.543 -9.149 5.975 1.00 87.62 109 LYS A N 1
ATOM 892 C CA . LYS A 1 109 ? -19.605 -10.613 5.813 1.00 87.62 109 LYS A CA 1
ATOM 893 C C . LYS A 1 109 ? -20.108 -11.040 4.430 1.00 87.62 109 LYS A C 1
ATOM 895 O O . LYS A 1 109 ? -19.710 -12.095 3.954 1.00 87.62 109 LYS A O 1
ATOM 900 N N . ILE A 1 110 ? -20.929 -10.214 3.781 1.00 88.50 110 ILE A N 1
ATOM 901 C CA . ILE A 1 110 ? -21.457 -10.465 2.433 1.00 88.50 110 ILE A CA 1
ATOM 902 C C . ILE A 1 110 ? -20.436 -10.059 1.361 1.00 88.50 110 ILE A C 1
ATOM 904 O O . ILE A 1 110 ? -20.282 -10.757 0.365 1.00 88.50 110 ILE A O 1
ATOM 908 N N . VAL A 1 111 ? -19.720 -8.949 1.565 1.00 83.88 111 VAL A N 1
ATOM 909 C CA . VAL A 1 111 ? -18.764 -8.401 0.582 1.00 83.88 111 VAL A CA 1
ATOM 910 C C . VAL A 1 111 ? -17.385 -9.058 0.676 1.00 83.88 111 VAL A C 1
ATOM 912 O O . VAL A 1 111 ? -16.716 -9.261 -0.335 1.00 83.88 111 VAL A O 1
ATOM 915 N N . SER A 1 112 ? -16.949 -9.425 1.880 1.00 83.75 112 SER A N 1
ATOM 916 C CA . SER A 1 112 ? -15.603 -9.946 2.119 1.00 83.75 112 SER A CA 1
ATOM 917 C C . SER A 1 112 ? -15.242 -11.189 1.292 1.00 83.75 112 SER A C 1
ATOM 919 O O . SER A 1 112 ? -14.093 -11.247 0.865 1.00 83.75 112 SER A O 1
ATOM 921 N N . PRO A 1 113 ? -16.121 -12.157 0.957 1.00 86.62 113 PRO A N 1
ATOM 922 C CA . PRO A 1 113 ? -15.746 -13.295 0.110 1.00 86.62 113 PRO A CA 1
ATOM 923 C C . PRO A 1 113 ? -15.176 -12.893 -1.258 1.00 86.62 113 PRO A C 1
ATOM 925 O O . PRO A 1 113 ? -14.341 -13.611 -1.797 1.00 86.62 113 PRO A O 1
ATOM 928 N N . PHE A 1 114 ? -15.556 -11.723 -1.775 1.00 81.06 114 PHE A N 1
ATOM 929 C CA . PHE A 1 114 ? -15.093 -11.202 -3.062 1.00 81.06 114 PHE A CA 1
ATOM 930 C C . PHE A 1 114 ? -13.735 -10.486 -2.993 1.00 81.06 114 PHE A C 1
ATOM 932 O O . PHE A 1 114 ? -13.192 -10.099 -4.027 1.00 81.06 114 PHE A O 1
ATOM 939 N N . LEU A 1 115 ? -13.187 -10.292 -1.791 1.00 78.75 115 LEU A N 1
ATOM 940 C CA . LEU A 1 115 ? -11.897 -9.643 -1.573 1.00 78.75 115 LEU A CA 1
ATOM 941 C C . LEU A 1 115 ? -10.783 -10.675 -1.410 1.00 78.75 115 LEU A C 1
ATOM 943 O O . LEU A 1 115 ? -10.945 -11.690 -0.718 1.00 78.75 115 LEU A O 1
ATOM 947 N N . ASP A 1 116 ? -9.634 -10.391 -2.021 1.00 78.50 116 ASP A N 1
ATOM 948 C CA . ASP A 1 116 ? -8.443 -11.219 -1.877 1.00 78.50 116 ASP A CA 1
ATOM 949 C C . ASP A 1 116 ? -7.889 -11.172 -0.443 1.00 78.50 116 ASP A C 1
ATOM 951 O O . ASP A 1 116 ? -8.200 -10.283 0.357 1.00 78.50 116 ASP A O 1
ATOM 955 N N . LYS A 1 117 ? -7.073 -12.175 -0.110 1.00 81.75 117 LYS A N 1
ATOM 956 C CA . LYS A 1 117 ? -6.504 -12.349 1.229 1.00 81.75 117 LYS A CA 1
ATOM 957 C C . LYS A 1 117 ? -5.633 -11.156 1.647 1.00 81.75 117 LYS A C 1
ATOM 959 O O . LYS A 1 117 ? -5.805 -10.667 2.759 1.00 81.75 117 LYS A O 1
ATOM 964 N N . ASN A 1 118 ? -4.802 -10.633 0.744 1.00 76.75 118 ASN A N 1
ATOM 965 C CA . ASN A 1 118 ? -3.927 -9.493 1.027 1.00 76.75 118 ASN A CA 1
ATOM 966 C C . ASN A 1 118 ? -4.739 -8.219 1.313 1.00 76.75 118 ASN A C 1
ATOM 968 O O . ASN A 1 118 ? -4.357 -7.435 2.175 1.00 76.75 118 ASN A O 1
ATOM 972 N N . THR A 1 119 ? -5.872 -8.009 0.633 1.00 78.25 119 THR A N 1
ATOM 973 C CA . THR A 1 119 ? -6.796 -6.906 0.950 1.00 78.25 119 THR A CA 1
ATOM 974 C C . THR A 1 119 ? -7.359 -7.052 2.355 1.00 78.25 119 THR A C 1
ATOM 976 O O . THR A 1 119 ? -7.377 -6.086 3.110 1.00 78.25 119 THR A O 1
ATOM 979 N N . LYS A 1 120 ? -7.831 -8.251 2.715 1.00 83.88 120 LYS A N 1
ATOM 980 C CA . LYS A 1 120 ? -8.456 -8.506 4.021 1.00 83.88 120 LYS A CA 1
ATOM 981 C C . LYS A 1 120 ? -7.483 -8.306 5.172 1.00 83.88 120 LYS A C 1
ATOM 983 O O . LYS A 1 120 ? -7.860 -7.700 6.161 1.00 83.88 120 LYS A O 1
ATOM 988 N N . GLU A 1 121 ? -6.252 -8.786 5.024 1.00 86.50 121 GLU A N 1
ATOM 989 C CA . GLU A 1 121 ? -5.212 -8.663 6.052 1.00 86.50 121 GLU A CA 1
ATOM 990 C C . GLU A 1 121 ? -4.828 -7.206 6.330 1.00 86.50 121 GLU A C 1
ATOM 992 O O . GLU A 1 121 ? -4.427 -6.879 7.442 1.00 86.50 121 GLU A O 1
ATOM 997 N N . LYS A 1 122 ? -5.001 -6.312 5.348 1.00 83.81 122 LYS A N 1
ATOM 998 C CA . LYS A 1 122 ? -4.759 -4.875 5.523 1.00 83.81 122 LYS A CA 1
ATOM 999 C C . LYS A 1 122 ? -5.903 -4.152 6.227 1.00 83.81 122 LYS A C 1
ATOM 1001 O O . LYS A 1 122 ? -5.682 -3.047 6.705 1.00 83.81 122 LYS A O 1
ATOM 1006 N N . LEU A 1 123 ? -7.109 -4.716 6.271 1.00 88.06 123 LEU A N 1
ATOM 1007 C CA . LEU A 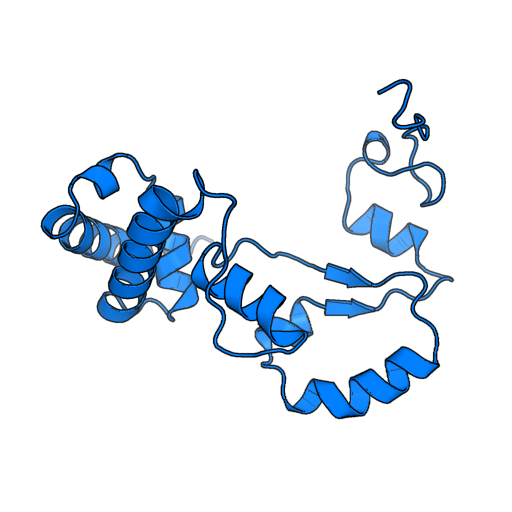1 123 ? -8.284 -4.078 6.866 1.00 88.06 123 LEU A CA 1
ATOM 1008 C C . LEU A 1 123 ? -8.463 -4.559 8.306 1.00 88.06 123 LEU A C 1
ATOM 1010 O O . LEU A 1 123 ? -8.864 -5.696 8.549 1.00 88.06 123 LEU A O 1
ATOM 1014 N N . VAL A 1 124 ? -8.200 -3.673 9.261 1.00 89.44 124 VAL A N 1
ATOM 1015 C CA . VAL A 1 124 ? -8.301 -3.959 10.692 1.00 89.44 124 VAL A CA 1
ATOM 1016 C C . VAL A 1 124 ? -9.517 -3.233 11.249 1.00 89.44 124 VAL A C 1
ATOM 1018 O O . VAL A 1 124 ? -9.603 -2.007 11.219 1.00 89.44 124 VAL A O 1
ATOM 1021 N N . PHE A 1 125 ? -10.474 -4.005 11.751 1.00 90.25 125 PHE A N 1
ATOM 1022 C CA . PHE A 1 125 ? -11.657 -3.480 12.420 1.00 90.25 125 PHE A CA 1
ATOM 1023 C C . PHE A 1 125 ? -11.344 -3.282 13.893 1.00 90.25 125 PHE A C 1
ATOM 1025 O O . PHE A 1 125 ? -11.068 -4.253 14.597 1.00 90.25 125 PHE A O 1
ATOM 1032 N N . VAL A 1 126 ? -11.382 -2.032 14.343 1.00 89.25 126 VAL A N 1
ATOM 1033 C CA . VAL A 1 126 ? -11.024 -1.676 15.713 1.00 89.25 126 VAL A CA 1
ATOM 1034 C C . VAL A 1 126 ? -12.296 -1.519 16.538 1.00 89.25 126 VAL A C 1
ATOM 1036 O O . VAL A 1 126 ? -13.210 -0.783 16.170 1.00 89.25 126 VAL A O 1
ATOM 1039 N N . GLU A 1 127 ? -12.369 -2.238 17.656 1.00 85.88 127 GLU A N 1
ATOM 1040 C CA . GLU A 1 127 ? -13.455 -2.084 18.623 1.00 85.88 127 GLU A CA 1
ATOM 1041 C C . GLU A 1 127 ? -13.299 -0.771 19.393 1.00 85.88 127 GLU A C 1
ATOM 1043 O O . GLU A 1 127 ? -12.206 -0.464 19.865 1.00 85.88 127 GLU A O 1
ATOM 1048 N N . ASP A 1 128 ? -14.397 -0.044 19.620 1.00 84.44 128 ASP A N 1
ATOM 1049 C CA . ASP A 1 128 ? -14.366 1.254 20.315 1.00 84.44 128 ASP A CA 1
ATOM 1050 C C . ASP A 1 128 ? -13.685 1.180 21.693 1.00 84.44 128 ASP A C 1
ATOM 1052 O O . ASP A 1 128 ? -12.985 2.101 22.102 1.00 84.44 128 ASP A O 1
ATOM 1056 N N . LYS A 1 129 ? -13.833 0.050 22.398 1.00 86.38 129 LYS A N 1
ATOM 1057 C CA . LYS A 1 129 ? -13.221 -0.182 23.718 1.00 86.38 129 LYS A CA 1
ATOM 1058 C C . LYS A 1 129 ? -11.696 -0.306 23.682 1.00 86.38 129 LYS A C 1
ATOM 1060 O O . LYS A 1 129 ? -11.065 -0.099 24.710 1.00 86.38 129 LYS A O 1
ATOM 1065 N N . LYS A 1 130 ? -11.127 -0.685 22.536 1.00 86.56 130 LYS A N 1
ATOM 1066 C CA . LYS A 1 130 ? -9.686 -0.907 22.324 1.00 86.56 130 LYS A CA 1
ATOM 1067 C C . LYS A 1 130 ? -9.074 0.120 21.373 1.00 86.56 130 LYS A C 1
ATOM 1069 O O . LYS A 1 130 ? -7.933 -0.030 20.954 1.00 86.56 130 LYS A O 1
ATOM 1074 N N . LEU A 1 131 ? -9.839 1.150 21.014 1.00 86.75 131 LEU A N 1
ATOM 1075 C CA . LEU A 1 131 ? -9.470 2.112 19.986 1.00 86.75 131 LEU A CA 1
ATOM 1076 C C . LEU A 1 131 ? -8.125 2.784 20.267 1.00 86.75 131 LEU A C 1
ATOM 1078 O O . LEU A 1 131 ? -7.242 2.762 19.419 1.00 86.75 131 LEU A O 1
ATOM 1082 N N . GLN A 1 132 ? -7.969 3.340 21.467 1.00 85.31 132 GLN A N 1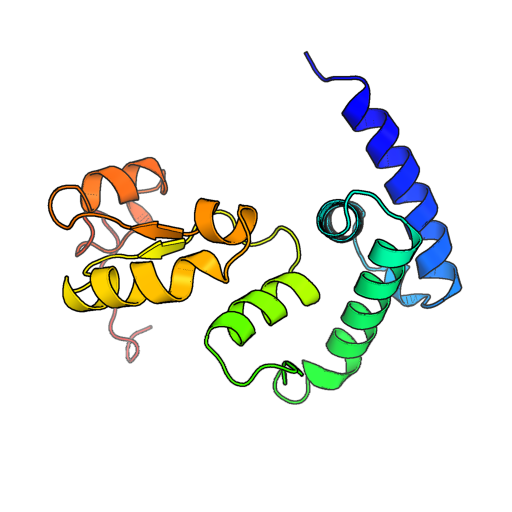
ATOM 1083 C CA . GLN A 1 132 ? -6.757 4.064 21.850 1.00 85.31 132 GLN A CA 1
ATOM 1084 C C . GLN A 1 132 ? -5.542 3.134 21.945 1.00 85.31 132 GLN A C 1
ATOM 1086 O O . GLN A 1 132 ? -4.471 3.490 21.476 1.00 85.31 132 GLN A O 1
ATOM 1091 N N . GLU A 1 133 ? -5.716 1.930 22.496 1.00 85.62 133 GLU A N 1
ATOM 1092 C CA . GLU A 1 133 ? -4.647 0.931 22.627 1.00 85.62 133 GLU A CA 1
ATOM 1093 C C . GLU A 1 133 ? -4.087 0.533 21.256 1.00 85.62 133 GLU A C 1
ATOM 1095 O O . GLU A 1 133 ? -2.887 0.633 21.031 1.00 85.62 133 GLU A O 1
ATOM 1100 N N . VAL A 1 134 ? -4.966 0.170 20.316 1.00 86.88 134 VAL A N 1
ATOM 1101 C CA . VAL A 1 134 ? -4.563 -0.237 18.961 1.00 86.88 134 VAL A CA 1
ATOM 1102 C C . VAL A 1 134 ? -3.926 0.922 18.194 1.00 86.88 134 VAL A C 1
ATOM 1104 O O . VAL A 1 134 ? -2.958 0.722 17.467 1.00 86.88 134 VAL A O 1
ATOM 1107 N N . LEU A 1 135 ? -4.452 2.143 18.345 1.00 86.00 135 LEU A N 1
ATOM 1108 C CA . LEU A 1 135 ? -3.897 3.311 17.663 1.00 86.00 135 LEU A CA 1
ATOM 1109 C C . LEU A 1 135 ? -2.517 3.695 18.195 1.00 86.00 135 LEU A C 1
ATOM 1111 O O . LEU A 1 135 ? -1.663 4.052 17.396 1.00 86.00 135 LEU A O 1
ATOM 1115 N N . LEU A 1 136 ? -2.292 3.607 19.505 1.00 84.88 136 LEU A N 1
ATOM 1116 C CA . LEU A 1 136 ? -0.996 3.907 20.118 1.00 84.88 136 LEU A CA 1
ATOM 1117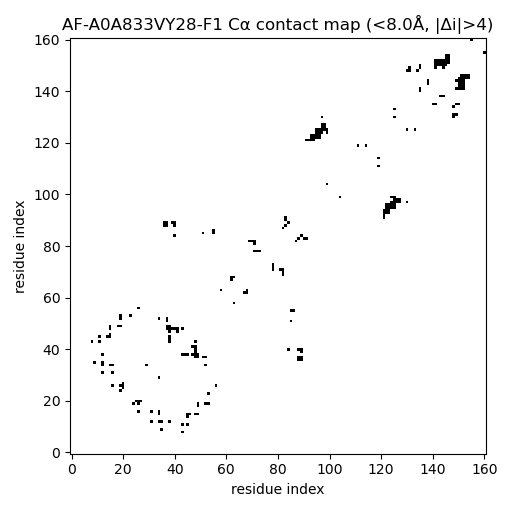 C C . LEU A 1 136 ? 0.039 2.793 19.899 1.00 84.88 136 LEU A C 1
ATOM 1119 O O . LEU A 1 136 ? 1.230 3.077 19.918 1.00 84.88 136 LEU A O 1
ATOM 1123 N N . GLU A 1 137 ? -0.391 1.545 19.684 1.00 85.75 137 GLU A N 1
ATOM 1124 C CA . GLU A 1 137 ? 0.498 0.447 19.275 1.00 85.75 137 GLU A CA 1
ATOM 1125 C C . GLU A 1 137 ? 0.976 0.616 17.825 1.00 85.75 137 GLU A C 1
ATOM 1127 O O . GLU A 1 137 ? 2.147 0.401 17.527 1.00 85.75 137 GLU A O 1
ATOM 1132 N N . ASP A 1 138 ? 0.074 0.990 16.913 1.00 84.44 138 ASP A N 1
ATOM 1133 C CA . ASP A 1 138 ? 0.403 1.129 15.490 1.00 84.44 138 ASP A CA 1
ATOM 1134 C C . ASP A 1 138 ? 1.000 2.507 15.131 1.00 84.44 138 ASP A C 1
ATOM 1136 O O . ASP A 1 138 ? 1.579 2.661 14.051 1.00 84.44 138 ASP A O 1
ATOM 1140 N N . ILE A 1 139 ? 0.852 3.513 16.001 1.00 84.19 139 ILE A N 1
ATOM 1141 C CA . ILE A 1 139 ? 1.359 4.880 15.824 1.00 84.19 139 ILE A CA 1
ATOM 1142 C C . ILE A 1 139 ? 2.220 5.235 17.042 1.00 84.19 139 ILE A C 1
ATOM 1144 O O . ILE A 1 139 ? 1.721 5.747 18.043 1.00 84.19 139 ILE A O 1
ATOM 1148 N N . ASP A 1 140 ? 3.528 4.991 16.923 1.00 70.75 140 ASP A N 1
ATOM 1149 C CA . ASP A 1 140 ? 4.515 5.166 18.003 1.00 70.75 140 ASP A CA 1
ATOM 1150 C C . ASP A 1 140 ? 4.565 6.598 18.582 1.00 70.75 140 ASP A C 1
ATOM 1152 O O . ASP A 1 140 ? 4.959 6.809 19.731 1.00 70.75 140 ASP A O 1
ATOM 1156 N N . GLU A 1 141 ? 4.172 7.609 17.801 1.00 73.56 141 GLU A N 1
ATOM 1157 C CA . GLU A 1 141 ? 4.230 9.014 18.203 1.00 73.56 141 GLU A CA 1
ATOM 1158 C C . GLU A 1 141 ? 2.857 9.533 18.653 1.00 73.56 141 GLU A C 1
ATOM 1160 O O . GLU A 1 141 ? 2.031 9.962 17.843 1.00 73.56 141 GLU A O 1
ATOM 1165 N N . SER A 1 142 ? 2.651 9.607 19.976 1.00 66.69 142 SER A N 1
ATOM 1166 C CA . SER A 1 142 ? 1.461 10.231 20.586 1.00 66.69 142 SER A CA 1
ATOM 1167 C C . SER A 1 142 ? 1.206 11.659 20.093 1.00 66.69 142 SER A C 1
ATOM 1169 O O . SER A 1 142 ? 0.078 12.139 20.139 1.00 66.69 142 SER A O 1
ATOM 1171 N N . ASP A 1 143 ? 2.256 12.342 19.641 1.00 74.50 143 ASP A N 1
ATOM 1172 C CA . ASP A 1 143 ? 2.228 13.734 19.192 1.00 74.50 143 ASP A CA 1
ATOM 1173 C C . ASP A 1 143 ? 1.651 13.876 17.773 1.00 74.50 143 ASP A C 1
ATOM 1175 O O . ASP A 1 143 ? 1.272 14.972 17.377 1.00 74.50 143 ASP A O 1
ATOM 1179 N N . GLN A 1 144 ? 1.540 12.778 17.017 1.00 81.25 144 GLN A N 1
ATOM 1180 C CA . GLN A 1 144 ? 0.903 12.759 15.696 1.00 81.25 144 GLN A CA 1
ATOM 1181 C C . GLN A 1 144 ? -0.585 12.407 15.761 1.00 81.25 144 GLN A C 1
ATOM 1183 O O . GLN A 1 144 ? -1.329 12.656 14.810 1.00 81.25 144 GLN A O 1
ATOM 1188 N N . LEU A 1 145 ? -1.031 11.818 16.872 1.00 86.62 145 LEU A N 1
ATOM 1189 C CA . LEU A 1 145 ? -2.406 11.379 17.037 1.00 86.62 145 LEU A CA 1
ATOM 1190 C C . LEU A 1 145 ? -3.255 12.500 17.670 1.00 86.62 145 LEU A C 1
ATOM 1192 O O . LEU A 1 145 ? -2.848 13.088 18.676 1.00 86.62 145 LEU A O 1
ATOM 1196 N N . PRO A 1 146 ? -4.446 12.803 17.124 1.00 86.94 146 PRO A N 1
ATOM 1197 C CA . PRO A 1 146 ? -5.373 13.743 17.743 1.00 86.94 146 PRO A CA 1
ATOM 1198 C C . PRO A 1 146 ? -5.781 13.352 19.166 1.00 86.94 146 PRO A C 1
ATOM 1200 O O . PRO A 1 146 ? -5.947 12.167 19.470 1.00 86.94 146 PRO A O 1
ATOM 1203 N N . GLU A 1 147 ? -6.047 14.350 20.013 1.00 86.75 147 GLU A N 1
ATOM 1204 C CA . GLU A 1 147 ? -6.514 14.148 21.398 1.00 86.75 147 GLU A CA 1
ATOM 1205 C C . GLU A 1 147 ? -7.758 13.249 21.490 1.00 86.75 147 GLU A C 1
ATOM 1207 O O . GLU A 1 147 ? -7.850 12.389 22.365 1.00 86.75 147 GLU A O 1
ATOM 1212 N N . ILE A 1 148 ? -8.689 13.368 20.534 1.00 84.25 148 ILE A N 1
ATOM 1213 C CA . ILE A 1 148 ? -9.913 12.545 20.470 1.00 84.25 148 ILE A CA 1
ATOM 1214 C C . ILE A 1 148 ? -9.638 11.038 20.344 1.00 84.25 148 ILE A C 1
ATOM 1216 O O . ILE A 1 148 ? -10.503 10.225 20.663 1.00 84.25 148 ILE A O 1
ATOM 1220 N N . TYR A 1 149 ? -8.436 10.661 19.909 1.00 85.69 149 TYR A N 1
ATOM 1221 C CA . TYR A 1 149 ? -8.001 9.277 19.752 1.00 85.69 149 TYR A CA 1
ATOM 1222 C C . TYR A 1 149 ? -6.943 8.861 20.784 1.00 85.69 149 TYR A C 1
ATOM 1224 O O . TYR A 1 149 ? -6.398 7.767 20.685 1.00 85.69 149 TYR A O 1
ATOM 1232 N N . GLY A 1 150 ? -6.697 9.687 21.807 1.00 81.81 150 GLY A N 1
ATOM 1233 C CA . GLY A 1 150 ? -5.751 9.392 22.889 1.00 81.81 150 GLY A CA 1
ATOM 1234 C C . GLY A 1 150 ? -4.322 9.889 22.651 1.00 81.81 150 GLY A C 1
ATOM 1235 O O . GLY A 1 150 ? -3.427 9.514 23.404 1.00 81.81 150 GLY A O 1
ATOM 1236 N N . GLY A 1 151 ? -4.095 10.717 21.626 1.00 86.06 151 GLY A N 1
ATOM 1237 C CA . GLY A 1 151 ? -2.816 11.398 21.420 1.00 86.06 151 GLY A CA 1
ATOM 1238 C C . GLY A 1 151 ? -2.750 12.783 22.067 1.00 86.06 151 GLY A C 1
ATOM 1239 O O . GLY A 1 151 ? -3.539 13.113 22.949 1.00 86.06 151 GLY A O 1
ATOM 1240 N N . LYS A 1 152 ? -1.788 13.594 21.628 1.00 85.81 152 LYS A N 1
ATOM 1241 C CA . LYS A 1 152 ? -1.500 14.944 22.146 1.00 85.81 152 LYS A CA 1
ATOM 1242 C C . LYS A 1 152 ? -1.664 16.042 21.097 1.00 85.81 152 LYS A C 1
ATOM 1244 O O . LYS A 1 152 ? -1.404 17.203 21.401 1.00 85.81 152 LYS A O 1
ATOM 1249 N N . LEU A 1 153 ? -2.040 15.695 19.863 1.00 84.38 153 LEU A N 1
ATOM 1250 C CA . LEU A 1 153 ? -2.190 16.677 18.797 1.00 84.38 153 LEU A CA 1
ATOM 1251 C C . LEU A 1 153 ? -3.516 17.442 18.979 1.00 84.38 153 LEU A C 1
ATOM 1253 O O . LEU A 1 153 ? -4.587 16.824 18.889 1.00 84.38 153 LEU A O 1
ATOM 1257 N N . PRO A 1 154 ? -3.482 18.768 19.207 1.00 84.19 154 PRO A N 1
ATOM 1258 C CA . PRO A 1 154 ? -4.697 19.557 19.327 1.00 84.19 154 PRO A CA 1
ATOM 1259 C C . PRO A 1 154 ? -5.388 19.672 17.964 1.00 84.19 154 PRO A C 1
ATOM 1261 O O . PRO A 1 154 ? -4.743 19.820 16.924 1.00 84.19 154 PRO A O 1
ATOM 1264 N N . LEU A 1 155 ? -6.720 19.628 17.959 1.00 82.12 155 LEU A N 1
ATOM 1265 C CA . LEU A 1 155 ? -7.497 19.852 16.742 1.00 82.12 155 LEU A CA 1
ATOM 1266 C C . LEU A 1 155 ? -7.465 21.341 16.382 1.00 82.12 155 LEU A C 1
ATOM 1268 O O . LEU A 1 155 ? -8.062 22.165 17.074 1.00 82.12 155 LEU A O 1
ATOM 1272 N N . VAL A 1 156 ? -6.793 21.680 15.283 1.00 81.06 156 VAL A N 1
ATOM 1273 C CA . VAL A 1 156 ? -6.808 23.034 14.719 1.00 81.06 156 VAL A CA 1
ATOM 1274 C C . VAL A 1 156 ? -7.921 23.109 13.667 1.00 81.06 156 VAL A C 1
ATOM 1276 O O . VAL A 1 156 ? -7.920 22.307 12.729 1.00 81.06 156 VAL A O 1
ATOM 1279 N N . PRO A 1 157 ? -8.895 24.029 13.799 1.00 79.44 157 PRO A N 1
ATOM 1280 C CA . PRO A 1 157 ? -9.885 24.267 12.753 1.00 79.44 157 PRO A CA 1
ATOM 1281 C C . PRO A 1 157 ? -9.202 24.616 11.424 1.00 79.44 157 PRO A C 1
ATOM 1283 O O . PRO A 1 157 ? -8.246 25.383 11.417 1.00 79.44 157 PRO A O 1
ATOM 1286 N N . ILE A 1 158 ? -9.709 24.090 10.302 1.00 77.38 158 ILE A N 1
ATOM 1287 C CA . ILE A 1 158 ? -9.103 24.254 8.959 1.00 77.38 158 ILE A CA 1
ATOM 1288 C C . ILE A 1 158 ? -8.930 25.732 8.578 1.00 77.38 158 ILE A C 1
ATOM 1290 O O . ILE A 1 158 ? -7.991 26.097 7.885 1.00 77.38 158 ILE A O 1
ATOM 1294 N N . GLU A 1 159 ? -9.826 26.588 9.056 1.00 82.44 159 GLU A N 1
ATOM 1295 C CA . GLU A 1 159 ? -9.782 28.044 8.879 1.00 82.44 159 GLU A CA 1
ATOM 1296 C C . GLU A 1 159 ? -8.583 28.735 9.552 1.00 82.44 159 GLU A C 1
ATOM 1298 O O . GLU A 1 159 ? -8.262 29.865 9.197 1.00 82.44 159 GLU A O 1
ATOM 1303 N N . ASN A 1 160 ? -7.907 28.053 10.479 1.00 67.56 160 ASN A N 1
ATOM 1304 C CA . ASN A 1 160 ? -6.736 28.540 11.209 1.00 67.56 160 ASN A CA 1
ATOM 1305 C C . ASN A 1 160 ? -5.461 27.718 10.916 1.00 67.56 160 ASN A C 1
ATOM 1307 O O . ASN A 1 160 ? -4.468 27.895 11.625 1.00 67.56 160 ASN A O 1
ATOM 1311 N N . ALA A 1 161 ? -5.512 26.790 9.951 1.00 59.16 161 ALA A N 1
ATOM 1312 C CA . ALA A 1 161 ? -4.417 25.882 9.592 1.00 59.16 161 ALA A CA 1
ATOM 1313 C C . ALA A 1 161 ? -3.473 26.467 8.529 1.00 59.16 161 ALA A C 1
ATOM 1315 O O . ALA A 1 161 ? -3.945 27.233 7.658 1.00 59.16 161 ALA A O 1
#

InterPro domains:
  IPR001251 CRAL-TRIO lipid binding domain [PF00650] (84-151)
  IPR001251 CRAL-TRIO lipid binding domain [PS50191] (12-157)
  IPR001251 CRAL-TRIO lipid binding domain [SM00516] (24-154)
  IPR001251 CRAL-TRIO lipid binding domain [cd00170] (84-152)
  IPR036865 CRAL-TRIO lipid binding domain superfamily [G3DSA:3.40.525.10] (66-159)
  IPR036865 CRAL-TRIO lipid binding domain superfamily [SSF52087] (28-155)

Nearest PDB structures (foldseek):
  4j7p-assembly1_B  TM=6.263E-01  e=1.797E-03  Saccharomyces cerevisiae S288C
  4j7q-assembly3_B  TM=6.420E-01  e=1.703E-03  Saccharomyces cerevisiae S288C
  4m8z-assembly1_B  TM=6.399E-01  e=2.761E-03  Saccharomyces cerevisiae S288C
  4m8z-assembly1_A  TM=6.133E-01  e=2.914E-03  Saccharomyces cerevisiae S288C
  4j7p-assembly1_A  TM=6.105E-01  e=4.725E-03  Saccharomyces cerevisiae S288C

Foldseek 3Di:
DDDPVVVVLLVLLVVLLVVLCVVPVCSVVDDSVVLSLLCVLVVNDSVNSSVLVNVLVVQVVPPVVVPNDQPAPDPDPCRVVVSCSRNPGPNQQADEDPPDDPVVVVVCVVCVVVDDPVVVVRYHYDDNVCQLVVCCVVPVALCPDDVVRPRDDDDDDPVRD